Protein AF-A0A9R1CVP9-F1 (afdb_monomer)

pLDDT: mean 84.69, std 10.54, range [43.91, 94.0]

Structure (mmCIF, N/CA/C/O backbone):
data_AF-A0A9R1CVP9-F1
#
_entry.id   AF-A0A9R1CVP9-F1
#
loop_
_atom_site.group_PDB
_atom_site.id
_atom_site.type_symbol
_atom_site.label_atom_id
_atom_site.label_alt_id
_atom_site.label_comp_id
_atom_site.label_asym_id
_atom_site.label_entity_id
_atom_site.label_seq_id
_atom_site.pdbx_PDB_ins_code
_atom_site.Cartn_x
_atom_site.Cartn_y
_atom_site.Cartn_z
_atom_site.occupancy
_atom_site.B_iso_or_equiv
_atom_site.auth_seq_id
_atom_site.auth_comp_id
_atom_site.auth_asym_id
_atom_site.auth_atom_id
_atom_site.pdbx_PDB_model_num
ATOM 1 N N . MET A 1 1 ? 15.091 -4.443 -18.988 1.00 65.19 1 MET A N 1
ATOM 2 C CA . MET A 1 1 ? 15.788 -4.215 -17.698 1.00 65.19 1 MET A CA 1
ATOM 3 C C . MET A 1 1 ? 15.822 -2.736 -17.258 1.00 65.19 1 MET A C 1
ATOM 5 O O . MET A 1 1 ? 14.926 -2.350 -16.520 1.00 65.19 1 MET A O 1
ATOM 9 N N . PHE A 1 2 ? 16.750 -1.867 -17.702 1.00 65.56 2 PHE A N 1
ATOM 10 C CA . PHE A 1 2 ? 16.952 -0.509 -17.118 1.00 65.56 2 PHE A CA 1
ATOM 11 C C . PHE A 1 2 ? 15.708 0.409 -17.123 1.00 65.56 2 PHE A C 1
ATOM 13 O O . PHE A 1 2 ? 15.356 0.997 -16.102 1.00 65.56 2 PHE A O 1
ATOM 20 N N . GLY A 1 3 ? 14.954 0.451 -18.228 1.00 68.69 3 GLY A N 1
ATOM 21 C CA . GLY A 1 3 ? 13.710 1.234 -18.306 1.00 68.69 3 GLY A CA 1
ATOM 22 C C . GLY A 1 3 ? 12.553 0.700 -17.444 1.00 68.69 3 GLY A C 1
ATOM 23 O O . GLY A 1 3 ? 11.570 1.405 -17.219 1.00 68.69 3 GLY A O 1
ATOM 24 N N . ALA A 1 4 ? 12.618 -0.547 -16.964 1.00 68.38 4 ALA A N 1
ATOM 25 C CA . ALA A 1 4 ? 11.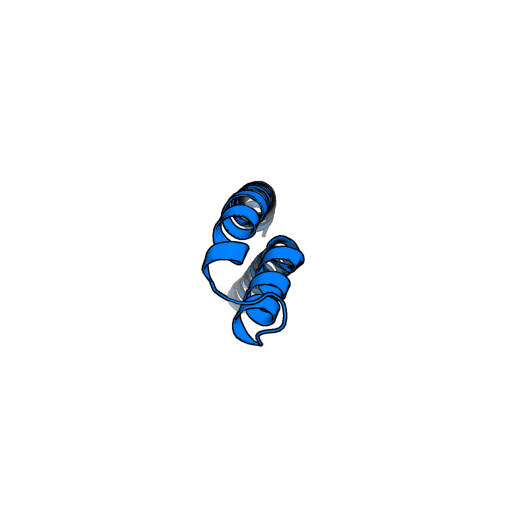664 -1.062 -15.979 1.00 68.38 4 ALA A CA 1
ATOM 26 C C . ALA A 1 4 ? 12.007 -0.555 -14.572 1.00 68.38 4 ALA A C 1
ATOM 28 O O . ALA A 1 4 ? 11.106 -0.137 -13.855 1.00 68.38 4 ALA A O 1
ATOM 29 N N . TYR A 1 5 ? 13.296 -0.495 -14.226 1.00 71.62 5 TYR A N 1
ATOM 30 C CA . TYR A 1 5 ? 13.754 0.044 -12.944 1.00 71.62 5 TYR A CA 1
ATOM 31 C C . TYR A 1 5 ? 13.466 1.541 -12.799 1.00 71.62 5 TYR A C 1
ATOM 33 O 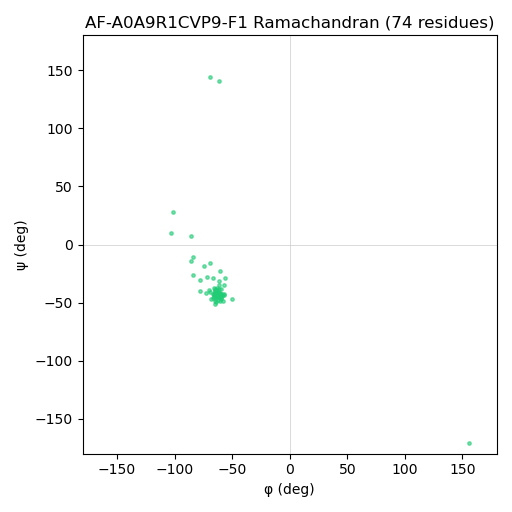O . TYR A 1 5 ? 12.940 1.954 -11.772 1.00 71.62 5 TYR A O 1
ATOM 41 N N . ILE A 1 6 ? 13.702 2.348 -13.839 1.00 76.38 6 ILE A N 1
ATOM 42 C CA . ILE A 1 6 ? 13.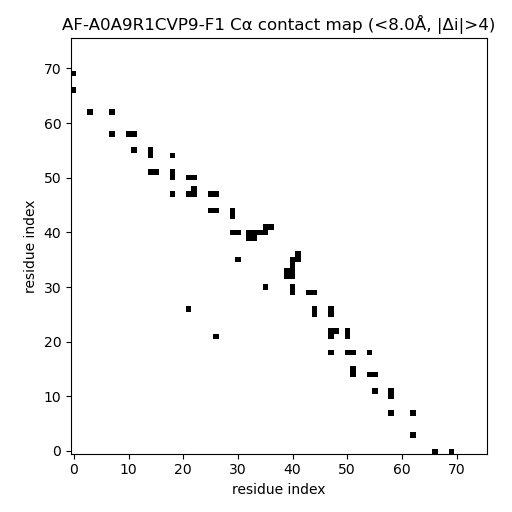380 3.789 -13.799 1.00 76.38 6 ILE A CA 1
ATOM 43 C C . ILE A 1 6 ? 11.880 4.021 -13.571 1.00 76.38 6 ILE A C 1
ATOM 45 O O . ILE A 1 6 ? 11.489 4.841 -12.742 1.00 76.38 6 ILE A O 1
ATOM 49 N N . ARG A 1 7 ? 11.022 3.270 -14.274 1.00 77.38 7 ARG A N 1
ATOM 50 C CA . ARG A 1 7 ? 9.569 3.357 -14.072 1.00 77.38 7 ARG A CA 1
ATOM 51 C C . ARG A 1 7 ? 9.152 2.874 -12.690 1.00 77.38 7 ARG A C 1
ATOM 53 O O . ARG A 1 7 ? 8.269 3.486 -12.104 1.00 77.38 7 ARG A O 1
ATOM 60 N N . ALA A 1 8 ? 9.806 1.837 -12.169 1.00 75.25 8 ALA A N 1
ATOM 61 C CA . ALA A 1 8 ? 9.542 1.331 -10.831 1.00 75.25 8 ALA A CA 1
ATOM 62 C C . ALA A 1 8 ? 9.805 2.390 -9.752 1.00 75.25 8 ALA A C 1
ATOM 64 O O . ALA A 1 8 ? 8.976 2.567 -8.864 1.00 75.25 8 ALA A O 1
ATOM 65 N N . VAL A 1 9 ? 10.900 3.148 -9.869 1.00 80.62 9 VAL A N 1
ATOM 66 C CA . VAL A 1 9 ? 11.220 4.257 -8.952 1.00 80.62 9 VAL A CA 1
ATOM 67 C C . VAL A 1 9 ? 10.130 5.332 -8.976 1.00 80.62 9 VAL A C 1
ATOM 69 O O . VAL A 1 9 ? 9.661 5.753 -7.920 1.00 80.62 9 VAL A O 1
ATOM 72 N N . LEU A 1 10 ? 9.657 5.723 -10.165 1.00 84.75 10 LEU A N 1
ATOM 73 C CA . LEU A 1 10 ? 8.535 6.661 -10.295 1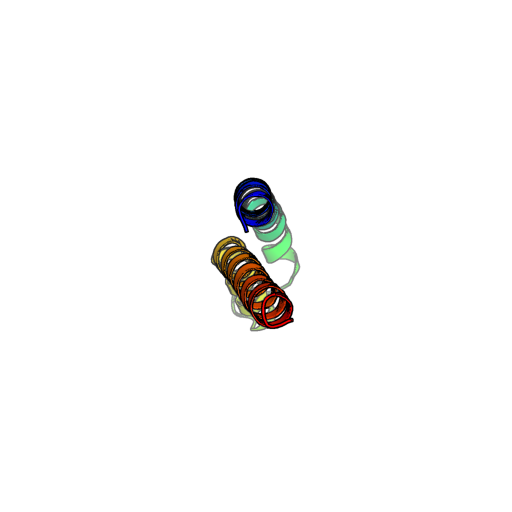.00 84.75 10 LEU A CA 1
ATOM 74 C C . LEU A 1 10 ? 7.245 6.110 -9.668 1.00 84.75 10 LEU A C 1
ATOM 76 O O . LEU A 1 10 ? 6.564 6.826 -8.937 1.00 84.75 10 LEU A O 1
ATOM 80 N N . THR A 1 11 ? 6.924 4.833 -9.892 1.00 86.50 11 THR A N 1
ATOM 81 C CA . THR A 1 11 ? 5.742 4.206 -9.279 1.00 86.50 11 THR A CA 1
ATOM 82 C C . THR A 1 11 ? 5.850 4.064 -7.765 1.00 86.50 11 THR A C 1
ATOM 84 O O . THR A 1 11 ? 4.823 4.133 -7.101 1.00 86.50 11 THR A O 1
ATOM 87 N N . ILE A 1 12 ? 7.054 3.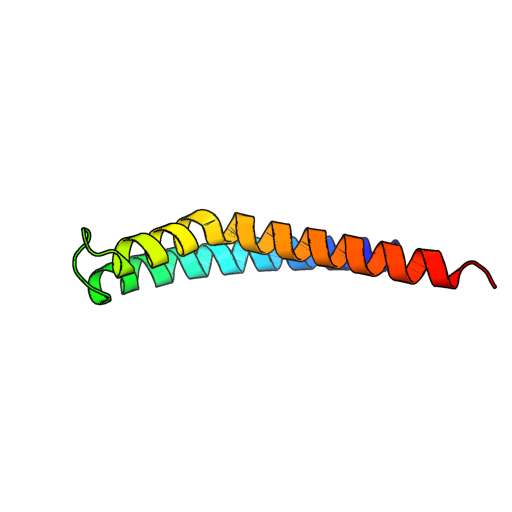924 -7.201 1.00 89.81 12 ILE A N 1
ATOM 88 C CA . ILE A 1 12 ? 7.254 3.941 -5.744 1.00 89.81 12 ILE A CA 1
ATOM 89 C C . ILE A 1 12 ? 6.905 5.323 -5.187 1.00 89.81 12 ILE A C 1
ATOM 91 O O . ILE A 1 12 ? 6.172 5.408 -4.208 1.00 89.81 12 ILE A O 1
ATOM 95 N N . GLY A 1 13 ? 7.356 6.404 -5.833 1.00 88.88 13 GLY A N 1
ATOM 96 C CA . GLY A 1 13 ? 6.988 7.766 -5.429 1.00 88.88 13 GLY A CA 1
ATOM 97 C C . GLY A 1 13 ? 5.473 7.997 -5.456 1.00 88.88 13 GLY A C 1
ATOM 98 O O . GLY A 1 13 ? 4.908 8.543 -4.510 1.00 88.88 13 GLY A O 1
ATOM 99 N N . ILE A 1 14 ? 4.799 7.501 -6.500 1.00 90.69 14 ILE A N 1
ATOM 100 C CA . ILE A 1 14 ? 3.332 7.543 -6.599 1.00 90.69 14 ILE A CA 1
ATOM 101 C C . ILE A 1 14 ? 2.679 6.698 -5.499 1.00 90.69 14 ILE A C 1
ATOM 103 O O . ILE A 1 14 ? 1.702 7.144 -4.909 1.00 90.69 14 ILE A O 1
ATOM 107 N N . ALA A 1 15 ? 3.211 5.515 -5.187 1.00 91.19 15 ALA A N 1
ATOM 108 C CA . ALA A 1 15 ? 2.683 4.654 -4.130 1.00 91.19 15 ALA A CA 1
ATOM 109 C C . ALA A 1 15 ? 2.800 5.292 -2.740 1.00 91.19 15 ALA A C 1
ATOM 111 O O . ALA A 1 15 ? 1.861 5.205 -1.957 1.00 91.19 15 ALA A O 1
ATOM 112 N N . VAL A 1 16 ? 3.906 5.983 -2.447 1.00 93.38 16 VAL A N 1
ATOM 113 C CA . VAL A 1 16 ? 4.066 6.746 -1.197 1.00 93.38 16 VAL A CA 1
ATOM 114 C C . VAL A 1 16 ? 3.022 7.856 -1.106 1.00 93.38 16 VAL A C 1
ATOM 116 O O . VAL A 1 16 ? 2.340 7.978 -0.091 1.00 93.38 16 VAL A O 1
ATOM 119 N N . LEU A 1 17 ? 2.849 8.632 -2.178 1.00 93.38 17 LEU A N 1
ATOM 120 C CA . LEU A 1 17 ? 1.869 9.717 -2.212 1.00 93.38 17 LEU A CA 1
ATOM 121 C C . LEU A 1 17 ? 0.429 9.189 -2.107 1.00 93.38 17 LEU A C 1
ATOM 123 O O . LEU A 1 17 ? -0.376 9.735 -1.357 1.00 93.38 17 LEU A O 1
ATOM 127 N N . ALA A 1 18 ? 0.111 8.096 -2.801 1.00 91.94 18 ALA A N 1
ATOM 128 C CA . ALA A 1 18 ? -1.192 7.444 -2.731 1.00 91.94 18 ALA A CA 1
ATOM 129 C C . ALA A 1 18 ? -1.471 6.853 -1.342 1.00 91.94 18 ALA A C 1
ATOM 131 O O . ALA A 1 18 ? -2.587 6.988 -0.848 1.00 91.94 18 ALA A O 1
ATOM 132 N N . ALA A 1 19 ? -0.473 6.244 -0.696 1.00 93.12 19 ALA A N 1
ATOM 133 C CA . ALA A 1 19 ? -0.599 5.734 0.665 1.00 93.12 19 ALA A CA 1
ATOM 134 C C . ALA A 1 19 ? -0.867 6.866 1.664 1.00 93.12 19 ALA A C 1
ATOM 136 O O . ALA A 1 19 ? -1.788 6.747 2.463 1.00 93.12 19 ALA A O 1
ATOM 137 N N . ALA A 1 20 ? -0.154 7.992 1.556 1.00 92.25 20 ALA A N 1
ATOM 138 C CA . ALA A 1 20 ? -0.382 9.158 2.410 1.00 92.25 20 ALA A CA 1
ATOM 139 C C . ALA A 1 20 ? -1.797 9.744 2.239 1.00 92.25 20 ALA A C 1
ATOM 141 O O . ALA A 1 20 ? -2.466 10.082 3.219 1.00 92.25 20 ALA A O 1
ATOM 142 N N . ILE A 1 21 ? -2.290 9.827 0.997 1.00 93.50 21 ILE A N 1
ATOM 143 C CA . ILE A 1 21 ? -3.676 10.237 0.727 1.00 93.50 21 ILE A CA 1
ATOM 144 C C . ILE A 1 21 ? -4.658 9.236 1.340 1.00 93.50 21 ILE A C 1
ATOM 146 O O . ILE A 1 21 ? -5.627 9.648 1.975 1.00 93.50 21 ILE A O 1
ATOM 150 N N . LEU A 1 22 ? -4.420 7.933 1.172 1.00 91.88 22 LEU A N 1
ATOM 151 C CA . LEU A 1 22 ? -5.297 6.889 1.695 1.00 91.88 22 LEU A CA 1
ATOM 152 C C . LEU A 1 22 ? -5.336 6.886 3.226 1.00 91.88 22 LEU A C 1
ATOM 154 O O . LEU A 1 22 ? -6.403 6.695 3.792 1.00 91.88 22 LEU A O 1
ATOM 158 N N . GLU A 1 23 ? -4.215 7.130 3.897 1.00 91.38 23 GLU A N 1
ATOM 159 C CA . GLU A 1 23 ? -4.150 7.240 5.356 1.00 91.38 23 GLU A CA 1
ATOM 160 C C . GLU A 1 23 ? -4.935 8.459 5.854 1.00 91.38 23 GLU A C 1
ATOM 162 O O . GLU A 1 23 ? -5.749 8.355 6.771 1.00 91.38 23 GLU A O 1
ATOM 167 N N . THR A 1 24 ? -4.794 9.592 5.162 1.00 90.94 24 THR A N 1
ATOM 168 C CA . THR A 1 24 ? -5.511 10.834 5.485 1.00 90.94 24 THR A CA 1
ATOM 169 C C . THR A 1 24 ? -7.024 10.687 5.286 1.00 90.94 24 THR A C 1
ATOM 171 O O . THR A 1 24 ? -7.818 10.986 6.179 1.00 90.94 24 THR A O 1
ATOM 174 N N . VAL A 1 25 ? -7.446 10.209 4.113 1.00 92.38 25 VAL A N 1
ATOM 175 C CA . VAL A 1 25 ? -8.866 10.051 3.759 1.00 92.38 25 VAL A CA 1
ATOM 176 C C . VAL A 1 25 ? -9.488 8.881 4.520 1.00 92.38 25 VAL A C 1
ATOM 178 O O . VAL A 1 25 ? -10.603 8.981 5.028 1.00 92.38 25 VAL A O 1
ATOM 181 N N . GLY A 1 26 ? -8.757 7.776 4.631 1.00 88.81 26 GLY A N 1
ATOM 182 C CA . GLY A 1 26 ? -9.169 6.574 5.337 1.00 88.81 26 GLY A CA 1
ATOM 183 C C . GLY A 1 26 ? -9.373 6.827 6.823 1.00 88.81 26 GLY A C 1
ATOM 184 O O . GLY A 1 26 ? -10.418 6.451 7.343 1.00 88.81 26 GLY A O 1
ATOM 185 N N . GLY A 1 27 ? -8.454 7.533 7.488 1.00 87.56 27 GLY A N 1
ATOM 186 C CA . GLY A 1 27 ? -8.600 7.925 8.893 1.00 87.56 27 GLY A CA 1
ATOM 187 C C . GLY A 1 27 ? -9.809 8.832 9.148 1.00 87.56 27 GLY A C 1
ATOM 188 O O . GLY A 1 27 ? -10.482 8.690 10.166 1.00 87.56 27 GLY A O 1
ATOM 189 N N . PHE A 1 28 ? -10.148 9.710 8.198 1.00 89.69 28 PHE A N 1
ATOM 190 C CA . PHE A 1 28 ? -11.350 10.546 8.276 1.00 89.69 28 PHE A CA 1
ATOM 191 C C . PHE A 1 28 ? -12.651 9.742 8.097 1.00 89.69 28 PHE A C 1
ATOM 193 O O . PHE A 1 28 ? -13.649 9.986 8.778 1.00 89.69 28 PHE A O 1
ATOM 200 N N . LEU A 1 29 ? -12.657 8.762 7.189 1.00 89.06 29 LEU A N 1
ATOM 201 C CA . LEU A 1 29 ? -13.841 7.955 6.879 1.00 89.06 29 LEU A CA 1
ATOM 202 C C . LEU A 1 29 ? -14.040 6.769 7.834 1.00 89.06 29 LEU A C 1
ATOM 204 O O . LEU A 1 29 ? -15.177 6.359 8.046 1.00 89.06 29 LEU A O 1
ATOM 208 N N . LEU A 1 30 ? -12.980 6.243 8.450 1.00 86.56 30 LEU A N 1
ATOM 209 C CA . LEU A 1 30 ? -13.003 5.087 9.359 1.00 86.56 30 LEU A CA 1
ATOM 210 C C . LEU A 1 30 ? -14.057 5.187 10.476 1.00 86.56 30 LEU A C 1
ATOM 212 O O . LEU A 1 30 ? -14.818 4.232 10.649 1.00 86.56 30 LEU A O 1
ATOM 216 N N . PRO A 1 31 ? -14.191 6.323 11.190 1.00 87.06 31 PRO A N 1
ATOM 217 C CA . PRO A 1 31 ? -15.228 6.499 12.208 1.00 87.06 31 PRO A CA 1
ATOM 218 C C . PRO A 1 31 ? -16.663 6.383 11.675 1.00 87.06 31 PRO A C 1
ATOM 220 O O . PRO A 1 31 ? -17.576 6.076 12.437 1.00 87.06 31 PRO A O 1
ATOM 223 N N . HIS A 1 32 ? -16.874 6.601 10.374 1.00 88.81 32 HIS A N 1
ATOM 224 C CA . HIS A 1 32 ? -18.186 6.530 9.728 1.00 88.81 32 HIS A CA 1
ATOM 225 C C . HIS A 1 32 ? -18.562 5.103 9.295 1.00 88.81 32 HIS A C 1
ATOM 227 O O . HIS A 1 32 ? -19.722 4.842 8.989 1.00 88.81 32 HIS A O 1
ATOM 233 N N . VAL A 1 33 ? -17.604 4.169 9.273 1.00 86.06 33 VAL A N 1
ATOM 234 C CA . VAL A 1 33 ? -17.816 2.774 8.847 1.00 86.06 33 VAL A CA 1
ATOM 235 C C . VAL A 1 33 ? -18.501 1.942 9.936 1.00 86.06 33 VAL A C 1
ATOM 237 O O . VAL A 1 33 ? -19.239 1.005 9.632 1.00 86.06 33 VAL A O 1
ATOM 240 N N . GLY A 1 34 ? -18.273 2.261 11.211 1.00 84.88 34 GLY A N 1
ATOM 241 C CA . GLY A 1 34 ? -18.908 1.567 12.327 1.00 84.88 34 GLY A CA 1
ATOM 242 C C . GLY A 1 34 ? -18.117 1.645 13.635 1.00 84.88 34 GLY A C 1
ATOM 243 O O . GLY A 1 34 ? -17.129 2.371 13.730 1.00 84.88 34 GLY A O 1
ATOM 244 N N . PRO A 1 35 ? -18.536 0.883 14.662 1.00 88.31 35 PRO A N 1
ATOM 245 C CA . PRO A 1 35 ? -17.882 0.881 15.966 1.00 88.31 35 PRO A CA 1
ATOM 246 C C . PRO A 1 35 ? -16.422 0.420 15.874 1.00 88.31 35 PRO A C 1
ATOM 248 O O . PRO A 1 35 ? -16.135 -0.573 15.206 1.00 88.31 35 PRO A O 1
ATOM 251 N N . GLN A 1 36 ? -15.526 1.056 16.635 1.00 83.25 36 GLN A N 1
ATOM 252 C CA . GLN A 1 36 ? -14.083 0.745 16.669 1.00 83.25 36 GLN A CA 1
ATOM 253 C C . GLN A 1 36 ? -13.775 -0.725 17.014 1.00 83.25 36 GLN A C 1
ATOM 255 O O . GLN A 1 36 ? -12.781 -1.300 16.574 1.00 83.25 36 GLN A O 1
ATOM 260 N N . ASN A 1 37 ? -14.662 -1.363 17.781 1.00 87.12 37 ASN A N 1
ATOM 261 C CA . ASN A 1 37 ? -14.534 -2.770 18.162 1.00 87.12 37 ASN A CA 1
ATOM 262 C C . ASN A 1 37 ? -15.070 -3.746 17.104 1.00 87.12 37 ASN A C 1
ATOM 264 O O . ASN A 1 37 ? -14.843 -4.951 17.224 1.00 87.12 37 ASN A O 1
ATOM 268 N N . GLY A 1 38 ? -15.769 -3.248 16.084 1.00 88.69 38 GLY A N 1
ATOM 269 C CA . GLY A 1 38 ? -16.329 -4.055 15.011 1.00 88.69 38 G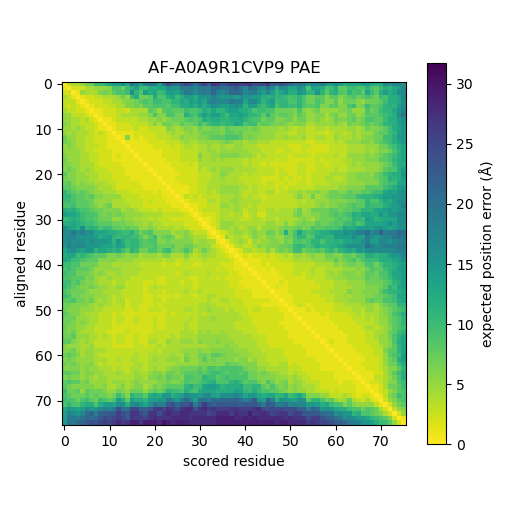LY A CA 1
ATOM 270 C C . GLY A 1 38 ? -15.246 -4.636 14.104 1.00 88.69 38 GLY A C 1
ATOM 271 O O . GLY A 1 38 ? -14.245 -3.986 13.802 1.00 88.69 38 GLY A O 1
ATOM 272 N N . TYR A 1 39 ? -15.470 -5.860 13.623 1.00 89.38 39 TYR A N 1
ATOM 273 C CA . TYR A 1 39 ? -14.564 -6.521 12.677 1.00 89.38 39 TYR A CA 1
ATOM 274 C C . TYR A 1 39 ? -14.344 -5.701 11.401 1.00 89.38 39 TYR A C 1
ATOM 276 O O . TYR A 1 39 ? -13.232 -5.672 10.883 1.00 89.38 39 TYR A O 1
ATOM 284 N N . LEU A 1 40 ? -15.379 -4.993 10.935 1.00 88.00 40 LEU A N 1
ATOM 285 C CA . LEU A 1 40 ? -15.304 -4.155 9.741 1.00 88.00 40 LEU A CA 1
ATOM 286 C C . LEU A 1 40 ? -14.339 -2.975 9.937 1.00 88.00 40 LEU A C 1
ATOM 288 O O . LEU A 1 40 ? -13.440 -2.786 9.124 1.00 88.00 40 LEU A O 1
ATOM 292 N N . TYR A 1 41 ? -14.462 -2.245 11.052 1.00 91.81 41 TYR A N 1
ATOM 293 C CA . TYR A 1 41 ? -13.556 -1.144 11.393 1.00 91.81 41 TYR A CA 1
ATOM 294 C C . TYR A 1 41 ? -12.106 -1.629 11.467 1.00 91.81 41 TYR A C 1
ATOM 296 O O . TYR A 1 41 ? -11.226 -1.057 10.833 1.00 91.81 41 TYR A O 1
ATOM 304 N N . LYS A 1 42 ? -11.858 -2.733 12.184 1.00 91.25 42 LYS A N 1
ATOM 305 C CA . LYS A 1 42 ? -10.508 -3.294 12.346 1.00 91.25 42 LYS A CA 1
ATOM 306 C C . LYS A 1 42 ? -9.895 -3.754 11.025 1.00 91.25 42 LYS A C 1
ATOM 308 O O . LYS A 1 42 ? -8.707 -3.538 10.812 1.00 91.25 42 LYS A O 1
ATOM 313 N N . ALA A 1 43 ? -10.690 -4.357 10.141 1.00 90.88 43 ALA A N 1
ATOM 314 C CA . ALA A 1 43 ? -10.223 -4.787 8.827 1.00 90.88 43 ALA A CA 1
ATOM 315 C C . ALA A 1 43 ? -9.798 -3.592 7.961 1.00 90.88 43 ALA A C 1
ATOM 317 O O . ALA A 1 43 ? -8.688 -3.588 7.434 1.00 90.88 43 ALA A O 1
ATOM 318 N N . PHE A 1 44 ? -10.638 -2.557 7.859 1.00 90.75 44 PHE A N 1
ATOM 319 C CA . PHE A 1 44 ? -10.293 -1.350 7.101 1.00 90.75 44 PHE A CA 1
ATOM 320 C C . PHE A 1 44 ? -9.123 -0.591 7.723 1.00 90.75 44 PHE A C 1
ATOM 322 O O . PHE A 1 44 ? -8.235 -0.165 6.990 1.00 90.75 44 PHE A O 1
ATOM 329 N N . ASN A 1 45 ? -9.074 -0.489 9.053 1.00 92.44 45 ASN A N 1
ATOM 330 C CA . ASN A 1 45 ? -7.956 0.134 9.754 1.00 92.44 45 ASN A CA 1
ATOM 331 C C . ASN A 1 45 ? -6.6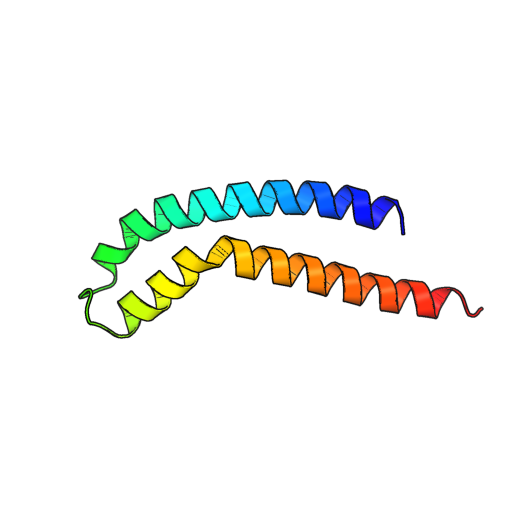40 -0.587 9.451 1.00 92.44 45 ASN A C 1
ATOM 333 O O . ASN A 1 45 ? -5.672 0.048 9.051 1.00 92.44 45 ASN A O 1
ATOM 337 N N . GLY A 1 46 ? -6.635 -1.921 9.521 1.00 91.25 46 GLY A N 1
ATOM 338 C CA . GLY A 1 46 ? -5.458 -2.718 9.183 1.00 91.25 46 GLY A CA 1
ATOM 339 C C . GLY A 1 46 ? -5.010 -2.544 7.729 1.00 91.25 46 GLY A C 1
ATOM 340 O O . GLY A 1 46 ? -3.812 -2.477 7.466 1.00 91.25 46 GLY A O 1
ATOM 341 N N . VAL A 1 47 ? -5.942 -2.431 6.776 1.00 91.44 47 VAL A N 1
ATOM 342 C CA . VAL A 1 47 ? -5.603 -2.167 5.365 1.00 91.44 47 VAL A CA 1
ATOM 343 C C . VAL A 1 47 ? -5.006 -0.772 5.187 1.00 91.44 47 VAL A C 1
ATOM 345 O O . VAL A 1 47 ? -4.031 -0.630 4.455 1.00 91.44 47 VAL A O 1
ATOM 348 N N . ILE A 1 48 ? -5.568 0.241 5.848 1.00 91.88 48 ILE A N 1
ATOM 349 C CA . ILE A 1 48 ? -5.121 1.633 5.736 1.00 91.88 48 ILE A CA 1
ATOM 350 C C . ILE A 1 48 ? -3.731 1.807 6.360 1.00 91.88 48 ILE A C 1
ATOM 352 O O . ILE A 1 48 ? -2.840 2.333 5.697 1.00 91.88 48 ILE A O 1
ATOM 356 N N . GLU A 1 49 ? -3.504 1.275 7.563 1.00 92.19 49 GLU A N 1
ATOM 357 C CA . GLU A 1 49 ? -2.201 1.319 8.247 1.00 92.19 49 GLU A CA 1
ATOM 358 C C . GLU A 1 49 ? -1.093 0.605 7.456 1.00 92.19 49 GLU A C 1
ATOM 360 O O . GLU A 1 49 ? 0.069 1.001 7.498 1.00 92.19 49 GLU A O 1
ATOM 365 N N . ASN A 1 50 ? -1.443 -0.438 6.697 1.00 94.00 50 ASN A N 1
ATOM 366 C CA . ASN A 1 50 ? -0.487 -1.217 5.906 1.00 94.00 50 ASN A CA 1
ATOM 367 C C . ASN A 1 50 ? -0.519 -0.880 4.408 1.00 94.00 50 ASN A C 1
ATOM 369 O O . ASN A 1 50 ? 0.105 -1.579 3.605 1.00 94.00 50 ASN A O 1
ATOM 373 N N . ALA A 1 51 ? -1.215 0.183 4.004 1.00 91.50 51 ALA A N 1
ATOM 374 C CA . ALA A 1 51 ? -1.460 0.489 2.599 1.00 91.50 51 ALA A CA 1
ATOM 375 C C . ALA A 1 51 ? -0.163 0.660 1.799 1.00 91.50 51 ALA A C 1
ATOM 377 O O . ALA A 1 51 ? -0.028 0.101 0.709 1.00 91.50 51 ALA A O 1
ATOM 378 N N . LEU A 1 52 ? 0.822 1.369 2.361 1.00 91.69 52 LEU A N 1
ATOM 379 C CA . LEU A 1 52 ? 2.130 1.544 1.730 1.00 91.69 52 LEU A CA 1
ATOM 380 C C . LEU A 1 52 ? 2.829 0.202 1.505 1.00 91.69 52 LEU A C 1
ATOM 382 O O . LEU A 1 52 ? 3.314 -0.074 0.409 1.00 91.69 52 LEU A O 1
ATOM 386 N N . PHE A 1 53 ? 2.863 -0.641 2.538 1.00 92.62 53 PHE A N 1
ATOM 387 C CA . PHE A 1 53 ? 3.501 -1.949 2.463 1.00 92.62 53 PHE A CA 1
ATOM 388 C C . PHE A 1 53 ? 2.851 -2.820 1.382 1.00 92.62 53 PHE A C 1
ATOM 390 O O . PHE A 1 53 ? 3.550 -3.379 0.537 1.00 92.62 53 PHE A O 1
ATOM 397 N N . ILE A 1 54 ? 1.517 -2.862 1.340 1.00 92.88 54 ILE A N 1
ATOM 398 C CA . ILE A 1 54 ? 0.753 -3.604 0.329 1.00 92.88 54 ILE A CA 1
ATOM 399 C C . ILE A 1 54 ? 1.089 -3.107 -1.086 1.00 92.88 54 ILE A C 1
ATOM 401 O O . ILE A 1 54 ? 1.336 -3.914 -1.985 1.00 92.88 54 ILE A O 1
ATOM 405 N N . MET A 1 55 ? 1.156 -1.789 -1.292 1.00 91.56 55 MET A N 1
ATOM 406 C CA . MET A 1 55 ? 1.508 -1.211 -2.592 1.00 91.56 55 MET A CA 1
ATOM 407 C C . MET A 1 55 ? 2.945 -1.548 -3.011 1.00 91.56 55 MET A C 1
ATOM 409 O O . MET A 1 55 ? 3.177 -1.913 -4.165 1.00 91.56 55 MET A O 1
ATOM 413 N N . LEU A 1 56 ? 3.907 -1.484 -2.087 1.00 92.06 56 LEU A N 1
ATOM 414 C CA . LEU A 1 56 ? 5.302 -1.846 -2.359 1.00 92.06 56 LEU A CA 1
ATOM 415 C C . LEU A 1 56 ? 5.448 -3.326 -2.722 1.00 92.06 56 LEU A C 1
ATOM 417 O O . LEU A 1 56 ? 6.163 -3.652 -3.671 1.00 92.06 56 LEU A O 1
ATOM 421 N N . VAL A 1 57 ? 4.735 -4.217 -2.029 1.00 93.50 57 VAL A N 1
ATOM 422 C CA . VAL A 1 57 ? 4.688 -5.648 -2.365 1.00 93.50 57 VAL A CA 1
ATOM 423 C C . VAL A 1 57 ? 4.122 -5.855 -3.772 1.00 93.50 57 VAL A C 1
ATOM 425 O O . VAL A 1 57 ? 4.679 -6.635 -4.544 1.00 93.50 57 VAL A O 1
ATOM 428 N N . GLY A 1 58 ? 3.077 -5.116 -4.152 1.00 89.50 58 GLY A N 1
ATOM 429 C CA . GLY A 1 58 ? 2.528 -5.145 -5.510 1.00 89.50 58 GLY A CA 1
ATOM 430 C C . GLY A 1 58 ? 3.540 -4.713 -6.579 1.00 89.50 58 GLY A C 1
ATOM 431 O O . GLY A 1 58 ? 3.696 -5.391 -7.597 1.00 89.50 58 GLY A O 1
ATOM 432 N N . ILE A 1 59 ? 4.284 -3.630 -6.333 1.00 89.69 59 ILE A N 1
ATOM 433 C CA . ILE A 1 59 ? 5.347 -3.160 -7.238 1.00 89.69 59 ILE A CA 1
ATOM 434 C C . ILE A 1 59 ? 6.468 -4.203 -7.350 1.00 89.69 59 ILE A C 1
ATOM 436 O O . ILE A 1 59 ? 6.926 -4.499 -8.457 1.00 89.69 59 ILE A O 1
ATOM 440 N N . ALA A 1 60 ? 6.889 -4.797 -6.231 1.00 87.69 60 ALA A N 1
ATOM 441 C CA . ALA A 1 60 ? 7.900 -5.850 -6.217 1.00 87.69 60 ALA A CA 1
ATOM 442 C C . ALA A 1 60 ? 7.444 -7.087 -7.009 1.00 87.69 60 ALA A C 1
ATOM 444 O O . ALA A 1 60 ? 8.195 -7.599 -7.842 1.00 87.69 60 ALA A O 1
ATOM 445 N N . ALA A 1 61 ? 6.195 -7.522 -6.828 1.00 89.00 61 ALA A N 1
ATOM 446 C CA . ALA A 1 61 ? 5.615 -8.631 -7.580 1.00 89.00 61 ALA A CA 1
ATOM 447 C C . ALA A 1 61 ? 5.571 -8.343 -9.091 1.00 89.00 61 ALA A C 1
ATOM 449 O O . ALA A 1 61 ? 5.937 -9.202 -9.894 1.00 89.00 61 ALA A O 1
ATOM 450 N N . ALA A 1 62 ? 5.202 -7.123 -9.491 1.00 86.50 62 ALA A N 1
ATOM 451 C CA . ALA A 1 62 ? 5.192 -6.710 -10.894 1.00 86.50 62 ALA A CA 1
ATOM 452 C C . ALA A 1 62 ? 6.601 -6.696 -11.514 1.00 86.50 62 ALA A C 1
ATOM 454 O O . ALA A 1 62 ? 6.787 -7.122 -12.658 1.00 86.50 62 ALA A O 1
ATOM 455 N N . LEU A 1 63 ? 7.607 -6.247 -10.757 1.00 86.25 63 LEU A N 1
ATOM 456 C CA . LEU A 1 63 ? 9.010 -6.290 -11.174 1.00 86.25 63 LEU A CA 1
ATOM 457 C C . LEU A 1 63 ? 9.498 -7.724 -11.391 1.00 86.25 63 LEU A C 1
ATOM 459 O O . LEU A 1 63 ? 10.129 -7.996 -12.413 1.00 86.25 63 LEU A O 1
ATOM 463 N N . ILE A 1 64 ? 9.176 -8.637 -10.472 1.00 86.81 64 ILE A N 1
ATOM 464 C CA . ILE A 1 64 ? 9.538 -10.057 -10.581 1.00 86.81 64 ILE A CA 1
ATOM 465 C C . ILE A 1 64 ? 8.829 -10.705 -11.775 1.00 86.81 64 ILE A C 1
ATOM 467 O O . ILE A 1 64 ? 9.462 -11.381 -12.582 1.00 86.81 64 ILE A O 1
ATOM 471 N N . ALA A 1 65 ? 7.528 -10.469 -11.944 1.00 85.75 65 ALA A N 1
ATOM 472 C CA . ALA A 1 65 ? 6.781 -11.010 -13.078 1.00 85.75 65 ALA A CA 1
ATOM 473 C C . ALA A 1 65 ? 7.406 -10.579 -14.413 1.00 85.75 65 ALA A C 1
ATOM 475 O O . ALA A 1 65 ? 7.596 -11.388 -15.323 1.00 85.75 65 ALA A O 1
ATOM 476 N N . ARG A 1 66 ? 7.798 -9.306 -14.514 1.00 81.88 66 ARG A N 1
ATOM 477 C CA . ARG A 1 66 ? 8.441 -8.778 -15.714 1.00 81.88 66 ARG A CA 1
ATOM 478 C C . ARG A 1 66 ? 9.847 -9.329 -15.930 1.00 81.88 66 ARG A C 1
ATOM 480 O O . ARG A 1 66 ? 10.192 -9.626 -17.073 1.00 81.88 66 ARG A O 1
ATOM 487 N N . SER A 1 67 ? 10.650 -9.474 -14.875 1.00 81.12 67 SER A N 1
ATOM 488 C CA . SER A 1 67 ? 12.005 -10.021 -14.999 1.00 81.12 67 SER A CA 1
ATOM 489 C C . SER A 1 67 ? 11.983 -11.467 -15.503 1.00 81.12 67 SER A C 1
ATOM 491 O O . SER A 1 67 ? 12.783 -11.824 -16.368 1.00 81.12 67 SER A O 1
ATOM 493 N N . VAL A 1 68 ? 11.007 -12.266 -15.061 1.00 84.12 68 VAL A N 1
ATOM 494 C CA . VAL A 1 68 ? 10.799 -13.644 -15.532 1.00 84.12 68 VAL A CA 1
ATOM 495 C C . VAL A 1 68 ? 1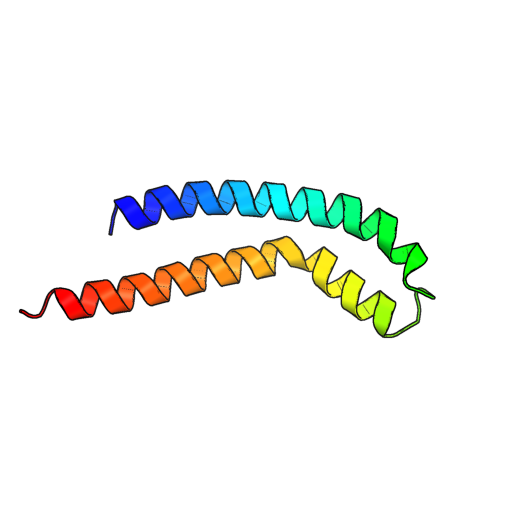0.404 -13.688 -17.013 1.00 84.12 68 VAL A C 1
ATOM 497 O O . VAL A 1 68 ? 10.923 -14.519 -17.759 1.00 84.12 68 VAL A O 1
ATOM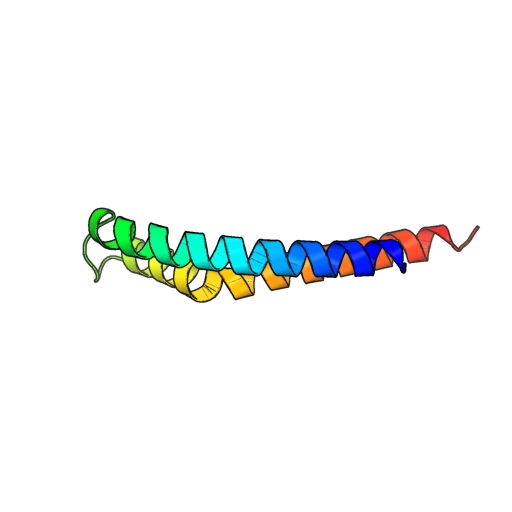 500 N N . VAL A 1 69 ? 9.515 -12.799 -17.470 1.00 83.75 69 VAL A N 1
ATOM 501 C CA . VAL A 1 69 ? 9.103 -12.741 -18.886 1.00 83.75 69 VAL A CA 1
ATOM 502 C C . VAL A 1 69 ? 10.259 -12.302 -19.789 1.00 83.75 69 VAL A C 1
ATOM 504 O O . VAL A 1 69 ? 10.509 -12.942 -20.811 1.00 83.75 69 VAL A O 1
ATOM 507 N N . GLU A 1 70 ? 10.999 -11.255 -19.407 1.00 75.50 70 GLU A N 1
ATOM 508 C CA . GLU A 1 70 ? 12.157 -10.779 -20.178 1.00 75.50 70 GLU A CA 1
ATOM 509 C C . GLU A 1 70 ? 13.259 -11.856 -20.245 1.00 75.50 70 GLU A C 1
ATOM 511 O O . GLU A 1 70 ? 13.806 -12.094 -21.322 1.00 75.50 70 GLU A O 1
ATOM 516 N N . SER A 1 71 ? 13.514 -12.580 -19.146 1.00 70.94 71 SER A N 1
ATOM 517 C CA . SER A 1 71 ? 14.485 -13.685 -19.095 1.00 70.94 71 SER A CA 1
ATOM 518 C C . SER A 1 71 ? 14.156 -14.825 -20.066 1.00 70.94 71 SER A C 1
ATOM 520 O O . SER A 1 71 ? 15.064 -15.355 -20.702 1.00 70.94 71 SER A O 1
ATOM 522 N N . LYS A 1 72 ? 12.876 -15.175 -20.242 1.00 64.38 72 LYS A N 1
ATOM 523 C CA . LYS A 1 72 ? 12.466 -16.208 -21.210 1.00 64.38 72 LYS A CA 1
ATOM 524 C C . LYS A 1 72 ? 12.585 -15.753 -22.667 1.00 64.38 72 LYS A C 1
ATOM 526 O O . LYS A 1 72 ? 12.788 -16.591 -23.540 1.00 64.38 72 LYS A O 1
ATOM 531 N N . SER A 1 73 ? 12.470 -14.452 -22.940 1.00 59.62 73 SER A N 1
ATOM 532 C CA . SER A 1 73 ? 12.556 -13.918 -24.308 1.00 59.62 73 SER A CA 1
ATOM 533 C C . SER A 1 73 ? 13.979 -13.896 -24.885 1.00 59.62 73 SER A C 1
ATOM 535 O O . SER A 1 73 ? 14.127 -13.842 -26.098 1.00 59.62 73 SER A O 1
ATOM 537 N N . GLY A 1 74 ? 15.013 -13.986 -24.038 1.00 55.25 74 GLY A N 1
ATOM 538 C CA . GLY A 1 74 ? 16.424 -13.991 -24.447 1.00 55.25 74 GLY A CA 1
ATOM 539 C C . GLY A 1 74 ? 17.003 -15.361 -24.833 1.00 55.25 74 GLY A C 1
ATOM 540 O O . GLY A 1 74 ? 18.209 -15.457 -25.024 1.00 55.25 74 GLY A O 1
ATOM 541 N N . VAL A 1 75 ? 16.183 -16.420 -24.917 1.00 52.91 75 VAL A N 1
ATOM 542 C CA . VAL A 1 75 ? 16.608 -17.797 -25.279 1.00 52.91 75 VAL A CA 1
ATOM 543 C C . VAL A 1 75 ? 16.277 -18.128 -26.749 1.00 52.91 75 VAL A C 1
ATOM 545 O O . VAL A 1 75 ? 16.061 -19.281 -27.114 1.00 52.91 75 VAL A O 1
ATOM 548 N N . ARG A 1 76 ? 16.220 -17.124 -27.626 1.00 43.91 76 ARG A N 1
ATOM 549 C CA . ARG A 1 76 ? 16.138 -17.318 -29.079 1.00 43.91 76 ARG A CA 1
ATOM 550 C C . ARG A 1 76 ? 17.091 -16.390 -29.802 1.00 43.91 76 ARG A C 1
ATOM 552 O O . ARG A 1 76 ? 17.086 -15.191 -29.457 1.00 43.91 76 ARG A O 1
#

Radius of gyration: 17.3 Å; Cα contacts (8 Å, |Δi|>4): 39; chains: 1; bounding box: 36×29×47 Å

Sequence (76 aa):
MFGAYIRAVLTIGIAVLAAAILETVGGFLLPHVGPQNGYLYKAFNGVIENALFIMLVGIAAALIARSVVESKSGVR

Foldseek 3Di:
DVVLVVVLVVQLVVQVVVLVVLLVVLVVCLVVQDDCPDPRSVVSVVCSVCSSVVSNVVSVVVVVVVVVVVVVVPPD

Solvent-accessible surface area (backbone atoms only — not comparable to full-atom values): 4246 Å² total; per-residue (Å²): 111,72,76,55,54,58,49,48,53,54,49,49,56,50,40,52,53,51,28,54,50,41,40,57,53,42,63,67,47,44,73,76,72,43,56,79,86,36,69,68,33,48,51,54,48,54,49,41,79,40,34,46,59,55,48,53,51,50,53,52,51,53,50,51,54,48,51,55,54,56,60,63,64,70,80,115

Mean predicted aligned error: 6.79 Å

Secondary structure (DSSP, 8-state):
-HHHHHHHHHHHHHHHHHHHHHHHHHHHHHHHHS-TTSHHHHHHHHHHHTHHHHHHHHHHHHHHHHHHHHHHHT--

Organism: NCBI:txid2841590

Nearest PDB structures (foldseek):
  1c17-assembly1_L  TM=5.290E-01  e=2.355E+00  Escherichia coli
  7nkk-assembly1_Q  TM=5.759E-01  e=3.202E+00  Mycolicibacterium smegmatis MC2 155
  6voh-assembly1_X  TM=4.480E-01  e=4.924E+00  Spinacia oleracea
  6n2d-assembly1_c1  TM=4.321E-01  e=7.571E+00  Bacillus sp. PS3